Protein AF-A0A350CMW1-F1 (afdb_monomer_lite)

Radius of gyration: 15.02 Å; chains: 1; bounding box: 29×29×39 Å

Structure (mmCIF, N/CA/C/O backbone):
data_AF-A0A350CMW1-F1
#
_entry.id   AF-A0A350CMW1-F1
#
loop_
_atom_site.group_PDB
_atom_site.id
_atom_site.type_symbol
_atom_site.label_atom_id
_atom_site.label_alt_id
_atom_site.label_comp_id
_atom_site.label_asym_id
_atom_site.label_entity_id
_atom_site.label_seq_id
_atom_site.pdbx_PDB_ins_code
_atom_site.Cartn_x
_atom_site.Cartn_y
_atom_site.Cartn_z
_atom_site.occupancy
_atom_site.B_iso_or_equiv
_atom_site.auth_seq_id
_atom_site.auth_comp_id
_atom_site.auth_asym_id
_atom_site.auth_atom_id
_atom_site.pdbx_PDB_model_num
ATOM 1 N N . PHE A 1 1 ? -16.518 7.889 -10.072 1.00 60.50 1 PHE A N 1
ATOM 2 C CA . PHE A 1 1 ? -15.250 7.346 -10.593 1.00 60.50 1 PHE A CA 1
ATOM 3 C C . PHE A 1 1 ? -15.419 5.849 -10.757 1.00 60.50 1 PHE A C 1
ATOM 5 O O . PHE A 1 1 ? -15.850 5.205 -9.811 1.00 60.50 1 PHE A O 1
ATOM 12 N N . HIS A 1 2 ? -15.172 5.323 -11.954 1.00 86.25 2 HIS A N 1
ATOM 13 C CA . HIS A 1 2 ? -15.207 3.885 -12.218 1.00 86.25 2 HIS A CA 1
ATOM 14 C C . HIS A 1 2 ? -13.766 3.381 -12.259 1.00 86.25 2 HIS A C 1
ATOM 16 O O . HIS A 1 2 ? -12.922 4.022 -12.883 1.00 86.25 2 HIS A O 1
ATOM 22 N N . HIS A 1 3 ? -13.484 2.278 -11.570 1.00 90.69 3 HIS A N 1
ATOM 23 C CA . HIS A 1 3 ? -12.223 1.572 -11.763 1.00 90.69 3 HIS A CA 1
ATOM 24 C C . HIS A 1 3 ? -12.265 0.846 -13.114 1.00 90.69 3 HIS A C 1
ATOM 26 O O . HIS A 1 3 ? -13.346 0.518 -13.616 1.00 90.69 3 HIS A O 1
ATOM 32 N N . ARG A 1 4 ? -11.097 0.604 -13.703 1.00 92.62 4 ARG A N 1
ATOM 33 C CA . ARG A 1 4 ? -10.940 -0.255 -14.873 1.00 92.62 4 ARG A CA 1
ATOM 34 C C . ARG A 1 4 ? -10.935 -1.702 -14.373 1.00 92.62 4 ARG A C 1
ATOM 36 O O . ARG A 1 4 ? -10.076 -2.029 -13.555 1.00 92.62 4 ARG A O 1
ATOM 43 N N . PRO A 1 5 ? -11.880 -2.561 -14.795 1.00 85.75 5 PRO A N 1
ATOM 44 C CA . PRO A 1 5 ? -11.861 -3.961 -14.394 1.00 85.75 5 PRO A CA 1
ATOM 45 C C . PRO A 1 5 ? -10.561 -4.616 -14.865 1.00 85.75 5 PRO A C 1
ATOM 47 O O . PRO A 1 5 ? -10.245 -4.587 -16.055 1.00 85.75 5 PRO A O 1
ATOM 50 N N . GLY A 1 6 ? -9.795 -5.156 -13.920 1.00 78.38 6 GLY A N 1
ATOM 51 C CA . GLY A 1 6 ? -8.583 -5.916 -14.204 1.00 78.38 6 GLY A CA 1
ATOM 52 C C . GLY A 1 6 ? -8.888 -7.357 -14.637 1.00 78.38 6 GLY A C 1
ATOM 53 O O . GLY A 1 6 ? -10.053 -7.744 -14.743 1.00 78.38 6 GLY A O 1
ATOM 54 N N . PRO A 1 7 ? -7.855 -8.192 -14.829 1.00 76.81 7 PRO A N 1
ATOM 55 C CA . PRO A 1 7 ? -7.992 -9.593 -15.249 1.00 76.81 7 PRO A CA 1
ATOM 56 C C . PRO A 1 7 ? -8.629 -10.527 -14.196 1.00 76.81 7 PRO A C 1
ATOM 58 O O . PRO A 1 7 ? -8.678 -11.736 -14.404 1.00 76.81 7 PRO A O 1
ATOM 61 N N . GLY A 1 8 ? -9.120 -9.992 -13.074 1.00 79.31 8 GLY A N 1
ATOM 62 C CA . GLY A 1 8 ? -9.750 -10.737 -11.984 1.00 79.31 8 GLY A CA 1
ATOM 63 C C . GLY A 1 8 ? -8.913 -10.679 -10.713 1.00 79.31 8 GLY A C 1
ATOM 64 O O . GLY A 1 8 ? -9.179 -9.855 -9.843 1.00 79.31 8 GLY A O 1
ATOM 65 N N . ALA A 1 9 ? -7.891 -11.530 -10.619 1.00 84.19 9 ALA A N 1
ATOM 66 C CA . ALA A 1 9 ? -7.030 -11.609 -9.441 1.00 84.19 9 ALA A CA 1
ATOM 67 C C . ALA A 1 9 ? -5.889 -10.572 -9.482 1.00 84.19 9 ALA A C 1
ATOM 69 O O . ALA A 1 9 ? -5.339 -10.306 -10.560 1.00 84.19 9 ALA A O 1
ATOM 70 N N . PRO A 1 10 ? -5.477 -10.011 -8.329 1.00 88.56 10 PRO A N 1
ATOM 71 C CA . PRO A 1 10 ? -4.268 -9.203 -8.248 1.00 88.56 10 PRO A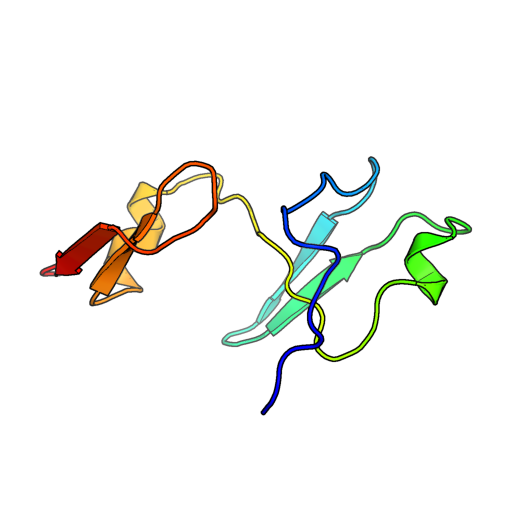 CA 1
ATOM 72 C 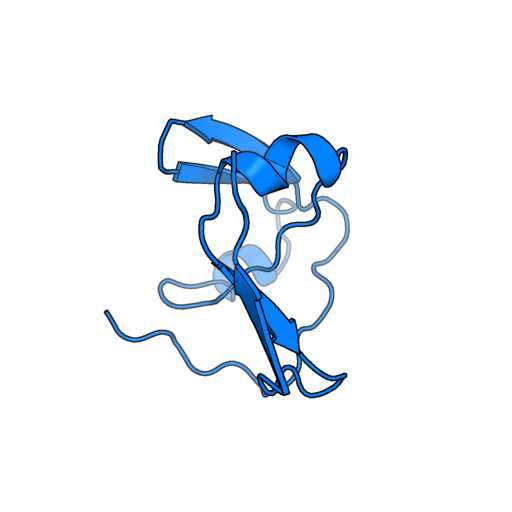C . PRO A 1 10 ? -3.044 -10.009 -8.677 1.00 88.56 10 PRO A C 1
ATOM 74 O O . PRO A 1 10 ? -2.857 -11.152 -8.266 1.00 88.56 10 PRO A O 1
ATOM 77 N N . HIS A 1 11 ? -2.182 -9.394 -9.479 1.00 88.94 11 HIS A N 1
ATOM 78 C CA . HIS A 1 11 ? -0.888 -9.961 -9.833 1.00 88.94 11 HIS A CA 1
ATOM 79 C C . HIS A 1 11 ? 0.229 -9.115 -9.228 1.00 88.94 11 HIS A C 1
ATOM 81 O O . HIS A 1 11 ? 0.094 -7.902 -9.051 1.00 88.94 11 HIS A O 1
ATOM 87 N N . ALA A 1 12 ? 1.356 -9.754 -8.922 1.00 91.75 12 ALA A N 1
ATOM 88 C CA . ALA A 1 12 ? 2.529 -9.033 -8.458 1.00 91.75 12 ALA A CA 1
ATOM 89 C C . ALA A 1 12 ? 3.006 -8.047 -9.536 1.00 91.75 12 ALA A C 1
ATOM 91 O O . ALA A 1 12 ? 3.010 -8.357 -10.732 1.00 91.75 12 ALA A O 1
ATOM 92 N N . LEU A 1 13 ? 3.417 -6.857 -9.101 1.00 92.81 13 LEU A N 1
ATOM 93 C CA . LEU A 1 13 ? 4.160 -5.936 -9.951 1.00 92.81 13 LEU A CA 1
ATOM 94 C C . LEU A 1 13 ? 5.610 -6.432 -10.110 1.00 92.81 13 LEU A C 1
ATOM 96 O O . LEU A 1 13 ? 6.138 -7.081 -9.202 1.00 92.81 13 LEU A O 1
ATOM 100 N N . PRO A 1 14 ? 6.269 -6.139 -11.245 1.00 93.81 14 PRO A N 1
ATOM 101 C CA . PRO A 1 14 ? 7.667 -6.484 -11.454 1.00 93.81 14 PRO A CA 1
ATOM 102 C C . PRO A 1 14 ? 8.572 -5.794 -10.416 1.00 93.81 14 PRO A C 1
ATOM 104 O O . PRO A 1 14 ? 8.228 -4.721 -9.901 1.00 93.81 14 PRO A O 1
ATOM 107 N N . PRO A 1 15 ? 9.760 -6.361 -10.134 1.00 93.00 15 PRO A N 1
ATOM 108 C CA . PRO A 1 15 ? 10.762 -5.711 -9.297 1.00 93.00 15 PRO A CA 1
ATOM 109 C C . PRO A 1 15 ? 11.097 -4.297 -9.792 1.00 93.00 15 PRO A C 1
ATOM 111 O O . PRO A 1 15 ? 11.072 -4.021 -10.990 1.00 93.00 15 PRO A O 1
ATOM 114 N N . GLY A 1 16 ? 11.437 -3.402 -8.864 1.00 93.06 16 GLY A N 1
ATOM 115 C CA . GLY A 1 16 ? 11.753 -2.003 -9.176 1.00 93.06 16 GLY A CA 1
ATOM 116 C C . GLY A 1 16 ? 10.549 -1.055 -9.157 1.00 93.06 16 GLY A C 1
ATOM 117 O O . GLY A 1 16 ? 10.734 0.145 -9.344 1.00 93.06 16 GLY A O 1
ATOM 118 N N . CYS A 1 17 ? 9.338 -1.558 -8.888 1.00 96.38 17 CYS A N 1
ATOM 119 C CA . CYS A 1 17 ? 8.201 -0.710 -8.533 1.00 96.38 17 CYS A CA 1
ATOM 120 C C . CYS A 1 17 ? 8.323 -0.227 -7.078 1.00 96.38 17 CYS A C 1
ATOM 122 O O . CYS A 1 17 ? 8.542 -1.035 -6.176 1.00 96.38 17 CYS A O 1
ATOM 124 N N . GLU A 1 18 ? 8.156 1.074 -6.836 1.00 95.75 18 GLU A N 1
ATOM 125 C CA . GLU A 1 18 ? 8.362 1.675 -5.510 1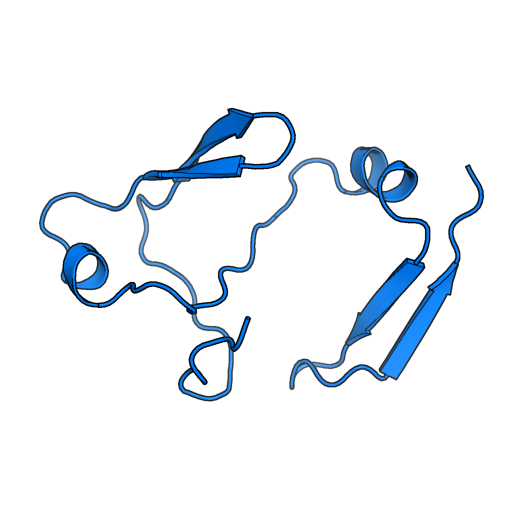.00 95.75 18 GLU A CA 1
ATOM 126 C C . GLU A 1 18 ? 7.439 2.877 -5.277 1.00 95.75 18 GLU A C 1
ATOM 128 O O . GLU A 1 18 ? 7.312 3.749 -6.138 1.00 95.75 18 GLU A O 1
ATOM 133 N N . ILE A 1 19 ? 6.848 2.985 -4.083 1.00 96.19 19 ILE A N 1
ATOM 134 C CA . ILE A 1 19 ? 6.236 4.240 -3.631 1.00 96.19 19 ILE A CA 1
ATOM 135 C C . ILE A 1 19 ? 7.349 5.181 -3.159 1.00 96.19 19 ILE A C 1
ATOM 137 O O . ILE A 1 19 ? 7.831 5.078 -2.036 1.00 96.19 19 ILE A O 1
ATOM 141 N N . ALA A 1 20 ? 7.762 6.103 -4.027 1.00 96.75 20 ALA A N 1
ATOM 142 C CA . ALA A 1 20 ? 8.920 6.968 -3.798 1.00 96.75 20 ALA A CA 1
ATOM 143 C C . ALA A 1 20 ? 8.609 8.199 -2.929 1.00 96.75 20 ALA A C 1
ATOM 145 O O . ALA A 1 20 ? 9.514 8.823 -2.374 1.00 96.75 20 ALA A O 1
ATOM 146 N N . LYS A 1 21 ? 7.335 8.598 -2.854 1.00 97.25 21 LYS A N 1
ATOM 147 C CA . LYS A 1 21 ? 6.865 9.730 -2.047 1.00 97.25 21 LYS A CA 1
ATOM 148 C C . LYS A 1 21 ? 5.374 9.594 -1.757 1.00 97.25 21 LYS A C 1
ATOM 150 O O . LYS A 1 21 ? 4.638 8.999 -2.543 1.00 97.25 21 LYS A O 1
ATOM 155 N N . MET A 1 22 ? 4.929 10.216 -0.672 1.00 95.69 22 MET A N 1
ATOM 156 C CA . MET A 1 22 ? 3.522 10.364 -0.325 1.00 95.69 22 MET A CA 1
ATOM 157 C C . MET A 1 22 ? 3.229 11.813 0.089 1.00 95.69 22 MET A C 1
ATOM 159 O O . MET A 1 22 ? 4.061 12.462 0.720 1.00 95.69 22 MET A O 1
ATOM 163 N N . ASN A 1 23 ? 2.060 12.305 -0.301 1.00 96.88 23 ASN A N 1
ATOM 164 C CA . ASN A 1 23 ? 1.418 13.522 0.194 1.00 96.88 23 ASN A CA 1
ATOM 165 C C . ASN A 1 23 ? 0.110 13.108 0.902 1.00 96.88 23 ASN A C 1
ATOM 167 O O . ASN A 1 23 ? -0.249 11.933 0.878 1.00 96.88 23 ASN A O 1
ATOM 171 N N . ASP A 1 24 ? -0.651 14.065 1.437 1.00 96.38 24 ASP A N 1
ATOM 172 C CA . ASP A 1 24 ? -1.859 13.812 2.243 1.00 96.38 24 ASP A CA 1
ATOM 173 C C . ASP A 1 24 ? -2.858 12.822 1.626 1.00 96.38 24 ASP A C 1
ATOM 175 O O . ASP A 1 24 ? -3.482 12.060 2.353 1.00 96.38 24 ASP A O 1
ATOM 179 N N . GLN A 1 25 ? -3.026 12.845 0.299 1.00 95.81 25 GLN A N 1
ATOM 180 C CA . GLN A 1 25 ? -4.002 12.021 -0.433 1.00 95.81 25 GLN A CA 1
ATOM 181 C C . GLN A 1 25 ? -3.423 11.376 -1.706 1.00 95.81 25 GLN A C 1
ATOM 183 O O . GLN A 1 25 ? -4.168 10.856 -2.531 1.00 95.81 25 GLN A O 1
ATOM 188 N N . HIS A 1 26 ? -2.104 11.445 -1.913 1.00 96.62 26 HIS A N 1
ATOM 189 C CA . HIS A 1 26 ? -1.469 10.987 -3.154 1.00 96.62 26 HIS A CA 1
AT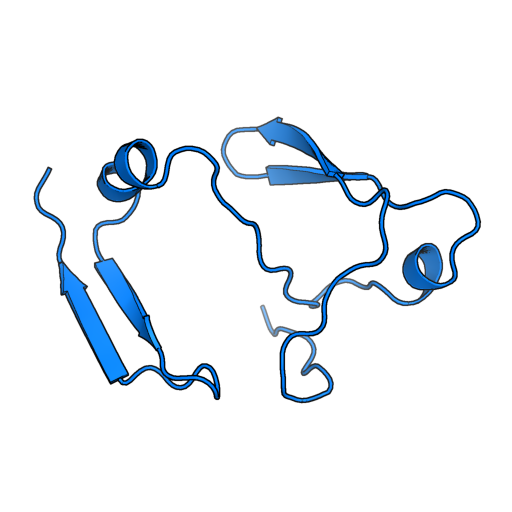OM 190 C C . HIS A 1 26 ? -0.164 10.251 -2.874 1.00 96.62 26 HIS A C 1
ATOM 192 O O . HIS A 1 26 ? 0.624 10.683 -2.036 1.00 96.62 26 HIS A O 1
ATOM 198 N N . ALA A 1 27 ? 0.106 9.199 -3.641 1.00 96.75 27 ALA A N 1
ATOM 199 C CA . ALA A 1 27 ? 1.381 8.495 -3.649 1.00 96.75 27 ALA A CA 1
ATOM 200 C C . ALA A 1 27 ? 2.035 8.598 -5.033 1.00 96.75 27 ALA A C 1
ATOM 202 O O . ALA A 1 27 ? 1.350 8.610 -6.055 1.00 96.75 27 ALA A O 1
ATOM 203 N N . TYR A 1 28 ? 3.363 8.668 -5.066 1.00 97.38 28 TYR A N 1
ATOM 204 C CA . TYR A 1 28 ? 4.153 8.686 -6.295 1.00 97.38 28 TYR A CA 1
ATOM 205 C C . TYR A 1 28 ? 4.737 7.291 -6.514 1.00 97.38 28 TYR A C 1
ATOM 207 O O . TYR A 1 28 ? 5.707 6.918 -5.852 1.00 97.38 28 TYR A O 1
ATOM 215 N N . LEU A 1 29 ? 4.138 6.525 -7.428 1.00 96.62 29 LEU A N 1
ATOM 216 C CA . LEU A 1 29 ? 4.627 5.209 -7.834 1.00 96.62 29 LEU A CA 1
ATOM 217 C C . LEU A 1 29 ? 5.693 5.365 -8.926 1.00 96.62 29 LEU A C 1
ATOM 219 O O . LEU A 1 29 ? 5.409 5.854 -10.019 1.00 96.62 29 LEU A O 1
ATOM 223 N N . ARG A 1 30 ? 6.919 4.940 -8.629 1.00 96.94 30 ARG A N 1
ATOM 224 C CA . ARG A 1 30 ? 7.997 4.777 -9.606 1.00 96.94 30 ARG A CA 1
ATOM 225 C C . ARG A 1 30 ? 7.855 3.408 -10.265 1.00 96.94 30 ARG A C 1
ATOM 227 O O . ARG A 1 30 ? 7.681 2.412 -9.567 1.00 96.94 30 ARG A O 1
ATOM 234 N N . LEU A 1 31 ? 7.948 3.379 -11.591 1.00 96.50 31 LEU A N 1
ATOM 235 C CA . LEU A 1 31 ? 7.959 2.159 -12.396 1.00 96.50 31 LEU A CA 1
ATOM 236 C C . LEU A 1 31 ? 9.380 1.879 -12.915 1.00 96.50 31 LEU A C 1
ATOM 238 O O . LEU A 1 31 ? 10.147 2.830 -13.096 1.00 96.50 31 LEU A O 1
ATOM 242 N N . PRO A 1 32 ? 9.739 0.608 -13.167 1.00 95.69 32 PRO A N 1
ATOM 243 C CA . PRO A 1 32 ? 11.024 0.259 -13.762 1.00 95.69 32 PRO A CA 1
ATOM 244 C C . PRO A 1 32 ? 11.149 0.831 -15.182 1.00 95.69 32 PRO A C 1
ATOM 246 O O . PRO A 1 32 ? 10.288 0.619 -16.036 1.00 95.69 32 PRO A O 1
ATOM 249 N N . GLU A 1 33 ? 12.236 1.560 -15.435 1.00 94.12 33 GLU A N 1
ATOM 250 C CA . GLU A 1 33 ? 12.488 2.217 -16.719 1.00 94.12 33 GLU A CA 1
ATOM 251 C C . GLU A 1 33 ? 12.524 1.203 -17.875 1.00 94.12 33 GLU A C 1
ATOM 253 O O . GLU A 1 33 ? 13.099 0.122 -17.759 1.00 94.12 33 GLU A O 1
ATOM 258 N N . GLY A 1 34 ? 11.872 1.537 -18.992 1.00 93.38 34 GLY A N 1
ATOM 259 C CA . GLY A 1 34 ? 11.813 0.681 -20.183 1.00 93.38 34 GLY A CA 1
ATOM 260 C C . GLY A 1 34 ? 10.940 -0.578 -20.062 1.00 93.38 34 GLY A C 1
ATOM 261 O O . GLY A 1 34 ? 10.822 -1.314 -21.040 1.00 93.38 34 GLY A O 1
ATOM 262 N N . HIS A 1 35 ? 10.308 -0.840 -18.913 1.00 95.69 35 HIS A N 1
ATOM 263 C CA . HIS A 1 35 ? 9.433 -2.003 -18.741 1.00 95.69 35 HIS A CA 1
ATOM 264 C C . HIS A 1 35 ? 8.056 -1.787 -19.413 1.00 95.69 35 HIS A C 1
ATOM 266 O O . HIS A 1 35 ? 7.507 -0.688 -19.301 1.00 95.69 35 HIS A O 1
ATOM 272 N N . PRO A 1 36 ? 7.435 -2.817 -20.034 1.00 95.06 36 PRO A N 1
ATOM 273 C CA . PRO A 1 36 ? 6.111 -2.706 -20.672 1.00 95.06 36 PRO A CA 1
ATOM 274 C C . PRO A 1 36 ? 5.015 -2.113 -19.778 1.00 95.06 36 PRO A C 1
ATOM 276 O O . PRO A 1 36 ? 4.182 -1.334 -20.246 1.00 95.06 36 PRO A O 1
ATOM 279 N N . LEU A 1 37 ? 5.094 -2.387 -18.470 1.00 94.06 37 LEU A N 1
ATOM 280 C CA . LEU A 1 37 ? 4.204 -1.833 -17.442 1.00 94.06 37 LEU A CA 1
ATOM 281 C C . LEU A 1 37 ? 4.047 -0.305 -17.529 1.00 94.06 37 LEU A C 1
ATOM 283 O O . LEU A 1 37 ? 2.961 0.201 -17.266 1.00 94.06 37 LEU A O 1
ATOM 287 N N . CYS A 1 38 ? 5.091 0.428 -17.939 1.00 93.75 38 CYS A N 1
ATOM 288 C CA . CYS A 1 38 ? 5.038 1.883 -18.127 1.00 93.75 38 CYS A CA 1
ATOM 289 C C . CYS A 1 38 ? 3.981 2.332 -19.149 1.00 93.75 38 CYS A C 1
ATOM 291 O O . CYS A 1 38 ? 3.527 3.471 -19.088 1.00 93.75 38 CYS A O 1
ATOM 293 N N . SER A 1 39 ? 3.605 1.455 -20.082 1.00 94.25 39 SER A N 1
ATOM 294 C CA . SER A 1 39 ? 2.542 1.684 -21.068 1.00 94.25 39 SER A CA 1
ATOM 295 C C . SER A 1 39 ? 1.233 0.944 -20.765 1.00 94.25 39 SER A C 1
ATOM 297 O O . SER A 1 39 ? 0.186 1.341 -21.269 1.00 94.25 39 SER A O 1
ATOM 299 N N . GLU A 1 40 ? 1.273 -0.118 -19.955 1.00 92.69 40 GLU A N 1
ATOM 300 C CA . GLU A 1 40 ? 0.103 -0.956 -19.643 1.00 92.69 40 GLU A CA 1
ATOM 301 C C . GLU A 1 40 ? -0.722 -0.415 -18.465 1.00 92.69 40 GLU A C 1
ATOM 303 O O . GLU A 1 40 ? -1.961 -0.461 -18.497 1.00 92.69 40 GLU A O 1
ATOM 308 N N . LEU A 1 41 ? -0.042 0.113 -17.436 1.00 92.81 41 LEU A N 1
ATOM 309 C CA . LEU A 1 41 ? -0.690 0.727 -16.280 1.00 92.81 41 LEU A CA 1
ATOM 310 C C . LEU A 1 41 ? -1.410 2.005 -16.720 1.00 92.81 41 LEU A C 1
ATOM 312 O O . LEU A 1 41 ? -0.806 2.900 -17.314 1.00 92.81 41 LEU A O 1
ATOM 316 N N . ALA A 1 42 ? -2.698 2.112 -16.410 1.00 92.75 42 ALA A N 1
ATOM 317 C CA . ALA A 1 42 ? -3.513 3.243 -16.826 1.00 92.75 42 ALA A CA 1
ATOM 318 C C . ALA A 1 42 ? -4.431 3.753 -15.716 1.00 92.75 42 ALA A C 1
ATOM 320 O O . ALA A 1 42 ? -4.660 3.122 -14.684 1.00 92.75 42 ALA A O 1
ATOM 321 N N . VAL A 1 43 ? -5.008 4.928 -15.965 1.00 94.12 43 VAL A N 1
ATOM 322 C CA . VAL A 1 43 ? -6.008 5.525 -15.079 1.00 94.12 43 VAL A CA 1
ATOM 323 C C . VAL A 1 43 ? -7.189 4.571 -14.907 1.00 94.12 43 VAL A C 1
ATOM 325 O O . VAL A 1 43 ? -7.774 4.098 -1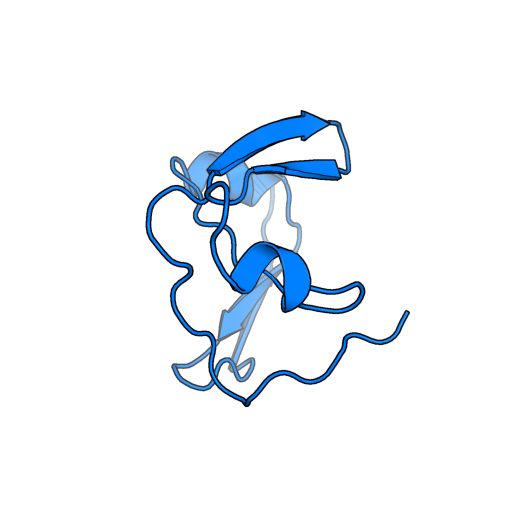5.880 1.00 94.12 43 VAL A O 1
ATOM 328 N N . GLY A 1 44 ? -7.552 4.334 -13.647 1.00 93.75 44 GLY A N 1
ATOM 329 C CA . GLY A 1 44 ? -8.621 3.421 -13.258 1.00 93.75 44 GLY A CA 1
ATOM 330 C C . GLY A 1 44 ? -8.121 2.065 -12.765 1.00 93.75 44 GLY A C 1
ATOM 331 O O . GLY A 1 44 ? -8.906 1.369 -12.124 1.00 93.75 44 GLY A O 1
ATOM 332 N N . ASP A 1 45 ? -6.857 1.704 -12.999 1.00 93.44 45 ASP A N 1
ATOM 333 C CA . ASP A 1 45 ? -6.277 0.502 -12.396 1.00 93.44 45 ASP A CA 1
ATOM 334 C C . ASP A 1 45 ? -6.188 0.619 -10.875 1.00 93.44 45 ASP A C 1
ATOM 336 O O . ASP A 1 45 ? -5.986 1.701 -10.315 1.00 93.44 45 ASP A O 1
ATOM 340 N N . LEU A 1 46 ? -6.315 -0.526 -10.209 1.00 92.81 46 LEU A N 1
ATOM 341 C CA . LEU A 1 46 ? -6.152 -0.647 -8.768 1.00 92.81 46 LEU A CA 1
ATOM 342 C C . LEU A 1 46 ? -4.760 -1.197 -8.461 1.00 92.81 46 LEU A C 1
ATOM 344 O O . LEU A 1 46 ? -4.337 -2.194 -9.041 1.00 92.81 46 LEU A O 1
ATOM 348 N N . VAL A 1 47 ? -4.066 -0.560 -7.520 1.00 93.19 47 VAL A N 1
ATOM 349 C CA . VAL A 1 47 ? -2.739 -0.979 -7.060 1.00 93.19 47 VAL A CA 1
ATOM 350 C C . VAL A 1 47 ? -2.819 -1.291 -5.572 1.00 93.19 47 VAL A C 1
ATOM 352 O O . VAL A 1 47 ? -3.199 -0.438 -4.770 1.00 93.19 47 VAL A O 1
ATOM 355 N N . GLY A 1 48 ? -2.465 -2.521 -5.203 1.00 92.69 48 GLY A N 1
ATOM 356 C CA . GLY A 1 48 ? -2.317 -2.917 -3.806 1.00 92.69 48 GLY A CA 1
ATOM 357 C C . GLY A 1 48 ? -0.976 -2.440 -3.252 1.00 92.69 48 GLY A C 1
ATOM 358 O O . GLY A 1 48 ? 0.074 -2.782 -3.793 1.00 92.69 48 GLY A O 1
ATOM 359 N N . CYS A 1 49 ? -1.004 -1.677 -2.161 1.00 92.44 49 CYS A N 1
ATOM 360 C CA . CYS A 1 49 ? 0.198 -1.203 -1.479 1.00 92.44 49 CYS A CA 1
ATOM 361 C C . CYS A 1 49 ? 0.391 -1.960 -0.164 1.00 92.44 49 CYS A C 1
ATOM 363 O O . CYS A 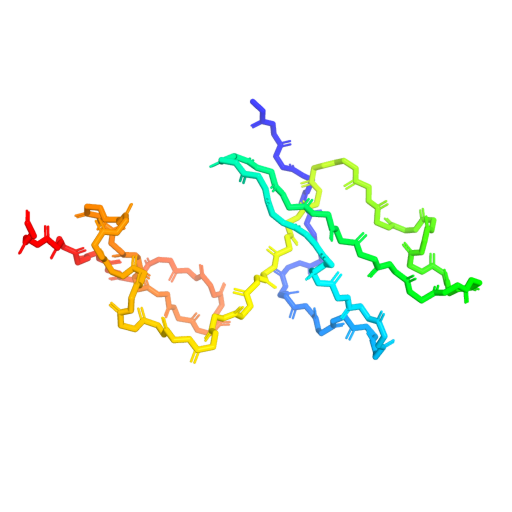1 49 ? -0.451 -1.887 0.731 1.00 92.44 49 CYS A O 1
ATOM 365 N N . GLY A 1 50 ? 1.519 -2.659 -0.035 1.00 89.56 50 GLY A N 1
ATOM 366 C CA . GLY A 1 50 ? 1.946 -3.216 1.246 1.00 89.56 50 GLY A CA 1
ATOM 367 C C . GLY A 1 50 ? 2.326 -2.110 2.234 1.00 89.56 50 GLY A C 1
ATOM 368 O O . GLY A 1 50 ? 2.794 -1.042 1.840 1.00 89.56 50 GLY A O 1
ATOM 369 N N . ILE A 1 51 ? 2.143 -2.377 3.527 1.00 89.25 51 ILE A N 1
ATOM 370 C CA . ILE A 1 51 ? 2.432 -1.432 4.611 1.00 89.25 51 ILE A CA 1
ATOM 371 C C . ILE A 1 51 ? 3.484 -2.061 5.520 1.00 89.25 51 ILE A C 1
ATOM 373 O O . ILE A 1 51 ? 3.283 -3.160 6.031 1.00 89.25 51 ILE A O 1
ATOM 377 N N . SER A 1 52 ? 4.597 -1.364 5.749 1.00 89.94 52 SER A N 1
ATOM 378 C CA . SER A 1 52 ? 5.687 -1.880 6.592 1.00 89.94 52 SER A CA 1
ATOM 379 C C . SER A 1 52 ? 5.297 -1.989 8.069 1.00 89.94 52 SER A C 1
ATOM 381 O O . SER A 1 52 ? 5.712 -2.922 8.748 1.00 89.94 52 SER A O 1
ATOM 383 N N . HIS A 1 53 ? 4.489 -1.045 8.561 1.00 90.44 53 HIS A N 1
ATOM 384 C CA . HIS A 1 53 ? 3.993 -1.006 9.937 1.00 90.44 53 HIS A CA 1
ATOM 385 C C . HIS A 1 53 ? 2.460 -0.995 9.928 1.00 90.44 53 HIS A C 1
ATOM 387 O O . HIS A 1 53 ? 1.849 0.071 9.995 1.00 90.44 53 HIS A O 1
ATOM 393 N N . PRO A 1 54 ? 1.802 -2.162 9.818 1.00 87.44 54 PRO A N 1
ATOM 394 C CA . PRO A 1 54 ? 0.344 -2.214 9.733 1.00 87.44 54 PRO A CA 1
ATOM 395 C C . PRO A 1 54 ? -0.324 -1.601 10.972 1.00 87.44 54 PRO A C 1
ATOM 397 O O . PRO A 1 54 ? -1.314 -0.888 10.843 1.00 87.44 54 PRO A O 1
ATOM 400 N N . CYS A 1 55 ? 0.258 -1.770 12.162 1.00 88.88 55 CYS A N 1
ATOM 401 C CA . CYS A 1 55 ? -0.287 -1.220 13.405 1.00 88.88 55 CYS A CA 1
ATOM 402 C C . CYS A 1 55 ? -0.436 0.311 13.394 1.00 88.88 55 CYS A C 1
ATOM 404 O O . CYS A 1 55 ? -1.418 0.817 13.927 1.00 88.88 55 CYS A O 1
ATOM 406 N N . THR A 1 56 ? 0.467 1.050 12.739 1.00 87.94 56 THR A N 1
ATOM 407 C CA . THR A 1 56 ? 0.406 2.523 12.658 1.00 87.94 56 THR A CA 1
ATOM 408 C C . THR A 1 56 ? -0.574 3.032 11.604 1.00 87.94 56 THR A C 1
ATOM 410 O O . THR A 1 56 ? -0.616 4.228 11.337 1.00 87.94 56 THR A O 1
ATOM 413 N N . THR A 1 57 ? -1.299 2.131 10.938 1.00 89.25 57 THR A N 1
ATOM 414 C CA . THR A 1 57 ? -2.294 2.499 9.924 1.00 89.25 57 THR A CA 1
ATOM 415 C C . THR A 1 57 ? -3.721 2.227 10.361 1.00 89.25 57 THR A C 1
ATOM 417 O O . THR A 1 57 ? -4.635 2.812 9.794 1.00 89.25 57 THR A O 1
ATOM 420 N N . PHE A 1 58 ? -3.936 1.413 11.397 1.00 90.38 58 PHE A N 1
ATOM 421 C CA . PHE A 1 58 ? -5.280 1.090 11.884 1.00 90.38 58 PHE A CA 1
ATOM 422 C C . PHE A 1 58 ? -6.044 2.334 12.365 1.00 90.38 58 PHE A C 1
ATOM 424 O O . PHE A 1 58 ? -7.243 2.433 12.123 1.00 90.38 58 PHE A O 1
ATOM 431 N N . ASP A 1 59 ? -5.360 3.310 12.968 1.00 92.19 59 ASP A N 1
ATOM 432 C CA . ASP A 1 59 ? -5.960 4.568 13.438 1.00 92.19 59 ASP A CA 1
ATOM 433 C C . ASP A 1 59 ? -6.397 5.506 12.303 1.00 92.19 59 ASP A C 1
ATOM 435 O O . ASP A 1 59 ? -7.112 6.479 12.536 1.00 92.19 59 ASP A O 1
ATOM 439 N N . LYS A 1 60 ? -5.995 5.221 11.059 1.00 93.44 60 LYS A N 1
ATOM 440 C CA . LYS A 1 60 ? -6.398 5.996 9.876 1.00 93.44 60 LYS A CA 1
ATOM 441 C C . LYS A 1 60 ? -7.702 5.505 9.254 1.00 93.44 60 LYS A C 1
ATOM 443 O O . LYS A 1 60 ? -8.242 6.185 8.384 1.00 93.44 60 LYS A O 1
ATOM 448 N N . TRP A 1 61 ? -8.222 4.359 9.697 1.00 95.12 61 TRP A N 1
ATOM 449 C CA . TRP A 1 61 ? -9.387 3.710 9.102 1.00 95.12 61 TRP A CA 1
ATOM 450 C C . TRP A 1 61 ? -10.418 3.352 10.162 1.00 95.12 61 TRP A C 1
ATOM 452 O O . TRP A 1 61 ? -10.195 2.433 10.937 1.00 95.12 61 TRP A O 1
ATOM 462 N N . GLN A 1 62 ? -11.590 3.995 10.141 1.00 96.62 62 GLN A N 1
ATOM 463 C CA . GLN A 1 62 ? -12.714 3.656 11.035 1.00 96.62 62 GLN A CA 1
ATOM 464 C C . GLN A 1 62 ? -13.308 2.259 10.776 1.00 96.62 62 GLN A C 1
ATOM 466 O O . GLN A 1 62 ? -14.001 1.703 11.631 1.00 96.62 62 GLN A O 1
ATOM 471 N N . LEU A 1 63 ? -13.070 1.707 9.583 1.00 97.00 63 LEU A N 1
ATOM 472 C CA . LEU A 1 63 ? -13.559 0.408 9.145 1.00 97.00 63 LEU A CA 1
ATOM 473 C C . LEU A 1 63 ? -12.486 -0.288 8.303 1.00 97.00 63 LEU A C 1
ATOM 475 O O . LEU A 1 63 ? -12.001 0.282 7.326 1.00 97.00 63 LEU A O 1
ATOM 479 N N . LEU A 1 64 ? -12.159 -1.527 8.654 1.00 95.88 64 LEU A N 1
ATOM 480 C CA . LEU A 1 64 ? -11.288 -2.409 7.878 1.00 95.88 64 LEU A CA 1
ATOM 481 C C . LEU A 1 64 ? -12.114 -3.548 7.287 1.00 95.88 64 LEU A C 1
ATOM 483 O O . LEU A 1 64 ? -12.945 -4.129 7.980 1.00 95.88 64 LEU A O 1
ATOM 487 N N . LEU A 1 65 ? -11.884 -3.888 6.021 1.00 97.31 65 LEU A N 1
ATOM 488 C CA . LEU A 1 65 ? -12.583 -4.984 5.349 1.00 97.31 65 LEU A CA 1
ATOM 489 C C . LEU A 1 65 ? -11.737 -6.258 5.400 1.00 97.31 65 LEU A C 1
ATOM 491 O O . LEU A 1 65 ? -10.562 -6.238 5.038 1.00 97.31 65 LEU A O 1
ATOM 495 N N . ALA A 1 66 ? -12.346 -7.363 5.826 1.00 96.94 66 ALA A N 1
ATOM 496 C CA . ALA A 1 66 ? -11.775 -8.698 5.683 1.00 96.94 66 ALA A CA 1
ATOM 497 C C . ALA A 1 66 ? -12.209 -9.280 4.339 1.00 96.94 66 ALA A C 1
ATOM 499 O O . ALA A 1 66 ? -13.402 -9.267 4.019 1.00 96.94 66 ALA A O 1
ATOM 500 N N . VAL A 1 67 ? -11.257 -9.823 3.588 1.00 95.62 67 VAL A N 1
ATOM 501 C CA . VAL A 1 67 ? -11.495 -10.472 2.297 1.00 95.62 67 VAL A CA 1
ATOM 502 C C . VAL A 1 67 ? -10.979 -11.908 2.314 1.00 95.62 67 VAL A C 1
ATOM 504 O O . VAL A 1 67 ? -10.151 -12.249 3.159 1.00 95.62 67 VAL A O 1
ATOM 507 N N . ASP A 1 68 ? -11.490 -12.745 1.416 1.00 95.12 68 ASP A N 1
ATOM 508 C CA . ASP A 1 68 ? -10.911 -14.060 1.126 1.00 95.12 68 ASP A CA 1
ATOM 509 C C . ASP A 1 68 ? -9.857 -13.990 0.005 1.00 95.12 68 ASP A C 1
ATOM 511 O O . ASP A 1 68 ? -9.494 -12.904 -0.452 1.00 95.12 68 ASP A O 1
ATOM 515 N N . ASP A 1 69 ? -9.373 -15.152 -0.437 1.00 92.12 69 ASP A N 1
ATOM 516 C CA . ASP A 1 69 ? -8.352 -15.272 -1.486 1.00 92.12 69 ASP A CA 1
ATOM 517 C C . ASP A 1 69 ? -8.828 -14.747 -2.858 1.00 92.12 69 ASP A C 1
ATOM 519 O O . ASP A 1 69 ? -8.008 -14.327 -3.675 1.00 92.12 69 ASP A O 1
ATOM 523 N N . ASP A 1 70 ? -10.146 -14.696 -3.088 1.00 90.25 70 ASP A N 1
ATOM 524 C CA . ASP A 1 70 ? -10.772 -14.113 -4.284 1.00 90.25 70 ASP A CA 1
ATOM 525 C C . ASP A 1 70 ? -11.035 -12.600 -4.127 1.00 90.25 70 ASP A C 1
ATOM 527 O O . ASP A 1 70 ? -11.676 -11.975 -4.977 1.00 90.25 70 ASP A O 1
ATOM 531 N N . TYR A 1 71 ? -10.555 -11.992 -3.035 1.00 89.81 71 TYR A N 1
ATOM 532 C CA . TYR A 1 71 ? -10.789 -10.596 -2.658 1.00 89.81 71 TYR A CA 1
ATOM 533 C C . TYR A 1 71 ? -12.273 -10.240 -2.445 1.00 89.81 71 TYR A C 1
ATOM 535 O O . TYR A 1 71 ? -12.648 -9.060 -2.429 1.00 89.81 71 TYR A O 1
ATOM 543 N N . ALA A 1 72 ? -13.134 -11.235 -2.215 1.00 92.69 72 ALA A N 1
ATOM 544 C CA . ALA A 1 72 ? -14.524 -11.006 -1.855 1.00 92.69 72 ALA A CA 1
ATOM 545 C C . ALA A 1 72 ? -14.620 -10.590 -0.382 1.00 92.69 72 ALA A C 1
ATOM 547 O O . ALA A 1 72 ? -14.077 -11.249 0.503 1.00 92.69 72 ALA A O 1
ATOM 548 N N . VAL A 1 73 ? -15.346 -9.507 -0.092 1.00 96.75 73 VAL A N 1
ATOM 549 C CA . VAL A 1 73 ? -15.537 -9.023 1.284 1.00 96.75 73 VAL A CA 1
ATOM 550 C C . VAL A 1 73 ? -16.347 -10.041 2.085 1.00 96.75 73 VAL A C 1
ATOM 552 O O . VAL A 1 73 ? -17.496 -10.340 1.758 1.00 96.75 73 VAL A O 1
ATOM 555 N N . ARG A 1 74 ? -15.750 -10.558 3.161 1.00 98.12 74 ARG A N 1
ATOM 556 C CA . ARG A 1 74 ? -16.365 -11.532 4.079 1.00 98.12 74 ARG A CA 1
ATOM 557 C C . ARG A 1 74 ? -16.721 -10.939 5.434 1.00 98.12 74 ARG A C 1
ATOM 559 O O . ARG A 1 74 ? -17.520 -11.524 6.161 1.00 98.12 74 ARG A O 1
ATOM 566 N N . GLY A 1 75 ? -16.169 -9.779 5.769 1.00 98.19 75 GLY A N 1
ATOM 567 C CA . GLY A 1 75 ? -16.461 -9.104 7.024 1.00 98.19 75 GLY A CA 1
ATOM 568 C C . GLY A 1 75 ? -15.948 -7.675 7.052 1.00 98.19 75 GLY A C 1
ATOM 569 O O . GLY A 1 75 ? -15.221 -7.235 6.159 1.00 98.19 75 GLY A O 1
ATOM 570 N N . ALA A 1 76 ? -16.328 -6.958 8.103 1.00 97.94 76 ALA A N 1
ATOM 571 C CA . ALA A 1 76 ? -15.848 -5.617 8.369 1.00 97.94 76 ALA A CA 1
ATOM 572 C C . ALA A 1 76 ? -15.602 -5.439 9.870 1.00 97.94 76 ALA A C 1
ATOM 574 O O . ALA A 1 76 ? -16.380 -5.918 10.695 1.00 97.94 76 ALA A O 1
ATOM 575 N N . PHE A 1 77 ? -14.516 -4.756 10.211 1.00 96.50 77 PHE A N 1
ATOM 576 C CA . PHE A 1 77 ? -14.093 -4.506 11.582 1.00 96.50 77 PHE A CA 1
ATOM 577 C C . PHE A 1 77 ? -14.062 -3.009 11.832 1.00 96.50 77 PHE A C 1
ATOM 579 O O . PHE A 1 77 ? -13.319 -2.283 11.170 1.00 96.50 77 PHE A O 1
ATOM 586 N N . ASN A 1 78 ? -14.855 -2.542 12.793 1.00 97.38 78 ASN A N 1
ATOM 587 C CA . ASN A 1 78 ? -14.722 -1.181 13.284 1.00 97.38 78 ASN A CA 1
ATOM 588 C C . ASN A 1 78 ? -13.451 -1.051 14.115 1.00 97.38 78 ASN A C 1
ATOM 590 O O . ASN A 1 78 ? -13.129 -1.928 14.921 1.00 97.38 78 ASN A O 1
ATOM 594 N N . THR A 1 79 ? -12.766 0.070 13.941 1.00 95.44 79 THR A N 1
ATOM 595 C CA . THR A 1 79 ? -11.682 0.470 14.829 1.00 95.44 79 THR A CA 1
ATOM 596 C C . THR A 1 79 ? -12.152 1.613 15.727 1.00 95.44 79 THR A C 1
ATOM 598 O O . THR A 1 79 ? -13.003 2.416 15.341 1.00 95.44 79 THR A O 1
ATOM 601 N N . PHE A 1 80 ? -11.631 1.659 16.952 1.00 93.75 80 PHE A N 1
ATOM 602 C CA . PHE A 1 80 ? -12.008 2.645 17.964 1.00 93.75 80 PHE A CA 1
ATOM 603 C C . PHE A 1 80 ? -10.726 3.246 18.539 1.00 93.75 80 PHE A C 1
ATOM 605 O O . PHE A 1 80 ? -10.119 2.665 19.439 1.00 93.75 80 PHE A O 1
ATOM 612 N N . PHE A 1 81 ? -10.309 4.368 17.956 1.00 89.06 81 PHE A N 1
ATOM 613 C CA . PHE A 1 81 ? -9.115 5.130 18.320 1.00 89.06 81 PHE A CA 1
ATOM 614 C C . PHE A 1 81 ? -9.484 6.553 18.732 1.00 89.06 81 PHE A C 1
ATOM 616 O O . PHE A 1 81 ? -10.527 7.052 18.246 1.00 89.06 81 PHE A O 1
#

Sequence (81 aa):
FHHRPGPGAPHALPPGCEIAKMNDQHAYLRLPEGHPLCSELAVGDLVGCGISHPCTTFDKWQLLLAVDDDYAVRGAFNTFF

pLDDT: mean 92.56, std 5.59, range [60.5, 98.19]

Foldseek 3Di:
DAADDDPQADDDADPPWDQPDDDPPDTDTDHPPPDCCVVVDDPRYDDDDDDPCVVVCLVVDQKDFDADNSRHTPDIDGDDD

Secondary structure (DSSP, 8-state):
-PPPP-SSS--PPPTT-EEEEEETTEEEEE--TT-THHHH--TT-------S-GGGGGGG-SEEEEE-TT--EEEEEE---